Protein AF-A0A0Q4SBB3-F1 (afdb_monomer_lite)

Structure (mmCIF, N/CA/C/O backbone):
data_AF-A0A0Q4SBB3-F1
#
_entry.id   AF-A0A0Q4SBB3-F1
#
loop_
_atom_site.group_PDB
_atom_site.id
_atom_site.type_symbol
_atom_site.label_atom_id
_atom_site.label_alt_id
_atom_site.label_comp_id
_atom_site.label_asym_id
_atom_site.label_entity_id
_atom_site.label_seq_id
_atom_site.pdbx_PDB_ins_code
_atom_site.Cartn_x
_atom_site.Cartn_y
_atom_site.Cartn_z
_atom_site.occupancy
_atom_site.B_iso_or_equiv
_atom_site.auth_seq_id
_atom_site.auth_comp_id
_atom_site.auth_asym_id
_atom_site.auth_atom_id
_atom_site.pdbx_PDB_model_num
ATOM 1 N N . MET A 1 1 ? 2.431 8.510 -10.163 1.00 35.75 1 MET A N 1
ATOM 2 C CA . MET A 1 1 ? 3.341 8.426 -11.313 1.00 35.75 1 MET A CA 1
ATOM 3 C C . MET A 1 1 ? 2.530 8.841 -12.512 1.00 35.75 1 MET A C 1
ATOM 5 O O . MET A 1 1 ? 1.530 8.193 -12.786 1.00 35.75 1 MET A O 1
ATOM 9 N N . SER A 1 2 ? 2.864 9.993 -13.086 1.00 33.38 2 SER A N 1
ATOM 10 C CA . SER A 1 2 ? 2.432 10.360 -14.432 1.00 33.38 2 SER A CA 1
ATOM 11 C C . SER A 1 2 ? 2.907 9.271 -15.390 1.00 33.38 2 SER A C 1
ATOM 13 O O . SER A 1 2 ? 3.999 8.734 -15.191 1.00 33.38 2 SER A O 1
ATOM 15 N N . ASP A 1 3 ? 2.054 8.892 -16.339 1.00 43.03 3 ASP A N 1
ATOM 16 C CA . ASP A 1 3 ? 2.371 7.899 -17.361 1.00 43.03 3 ASP A CA 1
ATOM 17 C C . ASP A 1 3 ? 3.711 8.258 -18.010 1.00 43.03 3 ASP A C 1
ATOM 19 O O . ASP A 1 3 ? 3.854 9.349 -18.558 1.00 43.03 3 ASP A O 1
ATOM 23 N N . ILE A 1 4 ? 4.697 7.362 -17.897 1.00 54.06 4 ILE A N 1
ATOM 24 C CA . ILE A 1 4 ? 5.952 7.5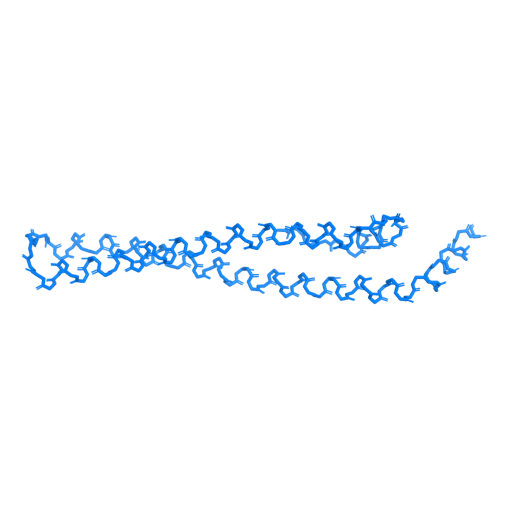00 -18.638 1.00 54.06 4 ILE A CA 1
ATOM 25 C C . ILE A 1 4 ? 5.562 7.438 -20.110 1.00 54.06 4 ILE A C 1
ATOM 27 O O . ILE A 1 4 ? 4.979 6.449 -20.568 1.00 54.06 4 ILE A O 1
ATOM 31 N N . SER A 1 5 ? 5.813 8.525 -20.826 1.00 57.94 5 SER A N 1
ATOM 32 C CA . SER A 1 5 ? 5.438 8.639 -22.227 1.00 57.94 5 SER A CA 1
ATOM 33 C C . SER A 1 5 ? 6.270 7.673 -23.074 1.00 57.94 5 SER A C 1
ATOM 35 O O . SER A 1 5 ? 7.423 7.368 -22.769 1.00 57.94 5 SER A O 1
ATOM 37 N N . ILE A 1 6 ? 5.692 7.172 -24.169 1.00 54.84 6 ILE A N 1
ATOM 38 C CA . ILE A 1 6 ? 6.403 6.270 -25.093 1.00 54.84 6 ILE A CA 1
ATOM 39 C C . ILE A 1 6 ? 7.673 6.945 -25.644 1.00 54.84 6 ILE A C 1
ATOM 41 O O . ILE A 1 6 ? 8.664 6.260 -25.878 1.00 54.84 6 ILE A O 1
ATOM 45 N N . SER A 1 7 ? 7.681 8.277 -25.787 1.00 51.31 7 SER A N 1
ATOM 46 C CA . SER A 1 7 ? 8.882 9.029 -26.165 1.00 51.31 7 SER A CA 1
ATOM 47 C C . SER A 1 7 ? 9.970 8.968 -25.095 1.00 51.31 7 SER A C 1
ATOM 49 O O . SER A 1 7 ? 11.109 8.691 -25.439 1.00 51.31 7 SER A O 1
ATOM 51 N N . GLU A 1 8 ? 9.632 9.121 -23.810 1.00 59.66 8 GLU A N 1
ATOM 52 C CA . GLU A 1 8 ? 10.609 8.991 -22.715 1.00 59.66 8 GLU A CA 1
ATOM 53 C C . GLU A 1 8 ? 11.179 7.570 -22.626 1.00 59.66 8 GLU A C 1
ATOM 55 O O . GLU A 1 8 ? 12.354 7.404 -22.322 1.00 59.66 8 GLU A O 1
ATOM 60 N N . LEU A 1 9 ? 10.380 6.540 -22.936 1.00 59.66 9 LEU A N 1
ATOM 61 C CA . LEU A 1 9 ? 10.855 5.152 -23.033 1.00 59.66 9 LEU A CA 1
ATOM 62 C C . LEU A 1 9 ? 11.831 4.939 -24.196 1.00 59.66 9 LEU A C 1
ATOM 64 O O . LEU A 1 9 ? 12.790 4.180 -24.059 1.00 59.66 9 LEU A O 1
ATOM 68 N N . ILE A 1 10 ? 11.588 5.589 -25.337 1.00 56.25 10 ILE A N 1
ATOM 69 C CA . ILE A 1 10 ? 12.465 5.528 -26.513 1.00 56.25 10 ILE A CA 1
ATOM 70 C C . ILE A 1 10 ? 13.755 6.315 -26.268 1.00 56.25 10 ILE A C 1
ATOM 72 O O . ILE A 1 10 ? 14.820 5.837 -26.660 1.00 56.25 10 ILE A O 1
ATOM 76 N N . ASP A 1 11 ? 13.684 7.464 -25.596 1.00 60.88 11 ASP A N 1
ATOM 77 C CA . ASP A 1 11 ? 14.859 8.240 -25.195 1.00 60.88 11 ASP A CA 1
ATOM 78 C C . ASP A 1 11 ? 15.708 7.455 -24.188 1.00 60.88 11 ASP A C 1
ATOM 80 O O . ASP A 1 11 ? 16.902 7.280 -24.424 1.00 60.88 11 ASP A O 1
ATOM 84 N N . LEU A 1 12 ? 15.094 6.836 -23.169 1.00 59.03 12 LEU A N 1
ATOM 85 C CA . LEU A 1 12 ? 15.800 5.959 -22.223 1.00 59.03 12 LEU A CA 1
ATOM 86 C C . LEU A 1 12 ? 16.458 4.743 -22.895 1.00 59.03 12 LEU A C 1
ATOM 88 O O . LEU A 1 12 ? 17.488 4.265 -22.430 1.00 59.03 12 LEU A O 1
ATOM 92 N N . ALA A 1 13 ? 15.841 4.195 -23.947 1.00 57.53 13 ALA A N 1
ATOM 93 C CA . ALA A 1 13 ? 16.386 3.067 -24.706 1.00 57.53 13 ALA A CA 1
ATOM 94 C C . ALA A 1 13 ? 17.455 3.489 -25.733 1.00 57.53 13 ALA A C 1
ATOM 96 O O . ALA A 1 13 ? 18.221 2.646 -26.210 1.00 57.53 13 ALA A O 1
ATOM 97 N N . SER A 1 14 ? 17.469 4.772 -26.109 1.00 54.28 14 SER A N 1
ATOM 98 C CA . SER A 1 14 ? 18.401 5.360 -27.074 1.00 54.28 14 SER A CA 1
ATOM 99 C C . SER A 1 14 ? 19.659 5.903 -26.410 1.00 54.28 14 SER A C 1
ATOM 101 O O . SER A 1 14 ? 20.721 5.859 -27.029 1.00 54.28 14 SER A O 1
ATOM 103 N N . GLU A 1 15 ? 19.556 6.405 -25.179 1.00 58.62 15 GLU A N 1
ATOM 104 C CA . GLU A 1 15 ? 20.723 6.722 -24.366 1.00 58.62 15 GLU A CA 1
ATOM 105 C C . GLU A 1 15 ? 21.440 5.411 -24.006 1.00 58.62 15 GLU A C 1
ATOM 107 O O . GLU A 1 15 ? 20.839 4.477 -23.476 1.00 58.62 15 GLU A O 1
ATOM 112 N N . ASP A 1 16 ? 22.734 5.321 -24.321 1.00 52.94 16 ASP A N 1
ATOM 113 C CA . ASP A 1 16 ? 23.628 4.204 -23.973 1.00 52.94 16 ASP A CA 1
ATOM 114 C C . ASP A 1 16 ? 23.920 4.194 -22.455 1.00 52.94 16 ASP A C 1
ATOM 116 O O . ASP A 1 16 ? 25.062 4.175 -22.005 1.00 52.94 16 ASP A O 1
ATOM 120 N N . ILE A 1 17 ? 22.873 4.275 -21.632 1.00 58.69 17 ILE A N 1
ATOM 121 C CA . ILE A 1 17 ? 22.974 4.147 -20.185 1.00 58.69 17 ILE A CA 1
ATOM 122 C C . ILE A 1 17 ? 23.106 2.650 -19.903 1.00 58.69 17 ILE A C 1
ATOM 124 O O . ILE A 1 17 ? 22.105 1.929 -19.798 1.00 58.69 17 ILE A O 1
ATOM 128 N N . GLU A 1 18 ? 24.352 2.182 -19.777 1.00 54.78 18 GLU A N 1
ATOM 129 C CA . GLU A 1 18 ? 24.665 1.050 -18.899 1.00 54.78 18 GLU A CA 1
ATOM 130 C C . GLU A 1 18 ? 23.865 1.282 -17.600 1.00 54.78 18 GLU A C 1
ATOM 132 O O . GLU A 1 18 ? 24.027 2.314 -16.952 1.00 54.78 18 GLU A O 1
ATOM 137 N N . ASP A 1 19 ? 22.902 0.402 -17.302 1.00 61.94 19 ASP A N 1
ATOM 138 C CA . ASP A 1 19 ? 22.046 0.406 -16.096 1.00 61.94 19 ASP A CA 1
ATOM 139 C C . ASP A 1 19 ? 20.724 1.202 -16.083 1.00 61.94 19 ASP A C 1
ATOM 141 O O . ASP A 1 19 ? 20.124 1.381 -15.019 1.00 61.94 19 ASP A O 1
ATOM 145 N N . ALA A 1 20 ? 20.155 1.610 -17.227 1.00 64.38 20 ALA A N 1
ATOM 146 C CA . ALA A 1 20 ? 18.800 2.205 -17.234 1.00 64.38 20 ALA A CA 1
ATOM 147 C C . ALA A 1 20 ? 17.729 1.279 -16.607 1.00 64.38 20 ALA A C 1
ATOM 149 O O . ALA A 1 20 ? 16.860 1.713 -15.851 1.00 64.38 20 ALA A O 1
ATOM 150 N N . GLU A 1 21 ? 17.815 -0.019 -16.894 1.00 67.06 21 GLU A N 1
ATOM 151 C CA . GLU A 1 21 ? 16.889 -1.044 -16.397 1.00 67.06 21 GLU A CA 1
ATOM 152 C C . GLU A 1 21 ? 17.061 -1.299 -14.892 1.00 67.06 21 GLU A C 1
ATOM 154 O O . GLU A 1 21 ? 16.078 -1.460 -14.162 1.00 67.06 21 GLU A O 1
ATOM 159 N N . GLU A 1 22 ? 18.303 -1.253 -14.411 1.00 72.56 22 GLU A N 1
ATOM 160 C CA . GLU A 1 22 ? 18.635 -1.408 -12.996 1.00 72.56 22 GLU A CA 1
ATOM 161 C C . GLU A 1 22 ? 18.137 -0.210 -12.178 1.00 72.56 22 GLU A C 1
ATOM 163 O O . GLU A 1 22 ? 17.469 -0.396 -11.162 1.00 72.56 22 GLU A O 1
ATOM 168 N N . LYS A 1 23 ? 18.322 1.025 -12.666 1.00 71.81 23 LYS A N 1
ATOM 169 C CA . LYS A 1 23 ? 17.803 2.236 -12.002 1.00 71.81 23 LYS A CA 1
ATOM 170 C C . LYS A 1 23 ? 16.278 2.257 -11.897 1.00 71.81 23 LYS A C 1
ATOM 172 O O . LYS A 1 23 ? 15.732 2.645 -10.858 1.00 71.81 23 LYS A O 1
ATOM 177 N N . VAL A 1 24 ? 15.571 1.843 -12.952 1.00 74.00 24 VAL A N 1
ATOM 178 C CA . VAL A 1 24 ? 14.099 1.754 -12.941 1.00 74.00 24 VAL A CA 1
ATOM 179 C C . VAL A 1 24 ? 13.635 0.681 -11.953 1.00 74.00 24 VAL A C 1
ATOM 181 O O . VAL A 1 24 ? 12.679 0.906 -11.208 1.00 74.00 24 VAL A O 1
ATOM 184 N N . THR A 1 25 ? 14.346 -0.445 -11.885 1.00 78.12 25 THR A N 1
ATOM 185 C CA . THR A 1 25 ? 14.084 -1.524 -10.921 1.00 78.12 25 THR A CA 1
ATOM 186 C C . THR A 1 25 ? 14.301 -1.066 -9.485 1.00 78.12 25 THR A C 1
ATOM 188 O O . THR A 1 25 ? 13.381 -1.159 -8.678 1.00 78.12 25 THR A O 1
ATOM 191 N N . GLN A 1 26 ? 15.443 -0.450 -9.185 1.00 79.44 26 GLN A N 1
ATOM 192 C CA . GLN A 1 26 ? 15.762 0.062 -7.853 1.00 79.44 26 GLN A CA 1
ATOM 193 C C . GLN A 1 26 ? 14.752 1.118 -7.376 1.00 79.44 26 GLN A C 1
ATOM 195 O O . GLN A 1 26 ? 14.322 1.120 -6.221 1.00 79.44 26 GLN A O 1
ATOM 200 N N . THR A 1 27 ? 14.327 2.013 -8.273 1.00 77.06 27 THR A N 1
ATOM 201 C CA . THR A 1 27 ? 13.316 3.035 -7.958 1.00 77.06 27 THR A CA 1
ATOM 202 C C . THR A 1 27 ? 11.962 2.397 -7.642 1.00 77.06 27 THR A C 1
ATOM 204 O O . THR A 1 27 ? 11.275 2.816 -6.703 1.00 77.06 27 THR A O 1
ATOM 207 N N . PHE A 1 28 ? 11.574 1.375 -8.410 1.00 82.88 28 PHE A N 1
ATOM 208 C CA . PHE A 1 28 ? 10.348 0.627 -8.166 1.00 82.88 28 PHE A CA 1
ATOM 209 C C . PHE A 1 28 ? 10.407 -0.145 -6.845 1.00 82.88 28 PHE A C 1
ATOM 211 O O . PHE A 1 28 ? 9.457 -0.054 -6.071 1.00 82.88 28 PHE A O 1
ATOM 218 N N . GLU A 1 29 ? 11.506 -0.841 -6.555 1.00 84.00 29 GLU A N 1
ATOM 219 C CA . GLU A 1 29 ? 11.707 -1.571 -5.297 1.00 84.00 29 GLU A CA 1
ATOM 220 C C . GLU A 1 29 ? 11.596 -0.641 -4.090 1.00 84.00 29 GLU A C 1
ATOM 222 O O . GLU A 1 29 ? 10.811 -0.902 -3.179 1.00 84.00 29 GLU A O 1
ATOM 227 N N . TRP A 1 30 ? 12.274 0.510 -4.122 1.00 84.88 30 TRP A N 1
ATOM 228 C CA . TRP A 1 30 ? 12.180 1.506 -3.054 1.00 84.88 30 TRP A CA 1
ATOM 229 C C . TRP A 1 30 ? 10.740 1.989 -2.832 1.00 84.88 30 TRP A C 1
ATOM 231 O O . TRP A 1 30 ? 10.263 2.088 -1.694 1.00 84.88 30 TRP A O 1
ATOM 241 N N . TYR A 1 31 ? 10.017 2.281 -3.919 1.00 82.69 31 TYR A N 1
ATOM 242 C CA . TYR A 1 31 ? 8.618 2.698 -3.845 1.00 82.69 31 TYR A CA 1
ATOM 243 C C . TYR A 1 31 ? 7.719 1.577 -3.309 1.00 82.69 31 TYR A C 1
ATOM 245 O O . TYR A 1 31 ? 6.833 1.826 -2.479 1.00 82.69 31 TYR A O 1
ATOM 253 N N . TYR A 1 32 ? 7.945 0.351 -3.776 1.00 85.56 32 TYR A N 1
ATOM 254 C CA . TYR A 1 32 ? 7.195 -0.833 -3.396 1.00 85.56 32 TYR A CA 1
ATOM 255 C C . TYR A 1 32 ? 7.369 -1.141 -1.911 1.00 85.56 32 TYR A C 1
ATOM 257 O O . TYR A 1 32 ? 6.369 -1.289 -1.204 1.00 85.56 32 TYR A O 1
ATOM 265 N N . ASP A 1 33 ? 8.602 -1.149 -1.412 1.00 87.81 33 ASP A N 1
ATOM 266 C CA . ASP A 1 33 ? 8.912 -1.421 -0.010 1.00 87.81 33 ASP A CA 1
ATOM 267 C C . ASP A 1 33 ? 8.314 -0.365 0.911 1.00 87.81 33 ASP A C 1
ATOM 269 O O . ASP A 1 33 ? 7.619 -0.688 1.881 1.00 87.81 33 ASP A O 1
ATOM 273 N N . ARG A 1 34 ? 8.488 0.915 0.572 1.00 85.44 34 ARG A N 1
ATOM 274 C CA . ARG A 1 34 ? 7.935 2.019 1.362 1.00 85.44 34 ARG A CA 1
ATOM 275 C C . ARG A 1 34 ? 6.408 1.977 1.416 1.00 85.44 34 ARG A C 1
ATOM 277 O O . ARG A 1 34 ? 5.800 2.191 2.474 1.00 85.44 34 ARG A O 1
ATOM 284 N N . THR A 1 35 ? 5.770 1.684 0.287 1.00 84.56 35 THR A N 1
ATOM 285 C CA . THR A 1 35 ? 4.309 1.581 0.209 1.00 84.56 35 THR A CA 1
ATOM 286 C C . THR A 1 35 ? 3.810 0.349 0.961 1.00 84.56 35 THR A C 1
ATOM 288 O O . THR A 1 35 ? 2.853 0.448 1.726 1.00 84.56 35 THR A O 1
ATOM 291 N N . THR A 1 36 ? 4.500 -0.786 0.836 1.00 87.44 36 THR A N 1
ATOM 292 C CA . THR A 1 36 ? 4.186 -2.032 1.548 1.00 87.44 36 THR A CA 1
ATOM 293 C C . THR A 1 36 ? 4.311 -1.867 3.057 1.00 87.44 36 THR A C 1
ATOM 295 O O . THR A 1 36 ? 3.435 -2.318 3.794 1.00 87.44 36 THR A O 1
ATOM 298 N N . MET A 1 37 ? 5.350 -1.180 3.535 1.00 90.31 37 MET A N 1
ATOM 299 C CA . MET A 1 37 ? 5.516 -0.867 4.955 1.00 90.31 37 MET A CA 1
ATOM 300 C C . MET A 1 37 ? 4.343 -0.027 5.476 1.00 90.31 37 MET A C 1
ATOM 302 O O . MET A 1 37 ? 3.778 -0.332 6.526 1.00 90.31 37 MET A O 1
ATOM 306 N N . THR A 1 38 ? 3.914 0.973 4.703 1.00 85.94 38 THR A N 1
ATOM 307 C CA . THR A 1 38 ? 2.756 1.816 5.040 1.00 85.94 38 THR A CA 1
ATOM 308 C C . THR A 1 38 ? 1.454 1.008 5.073 1.00 85.94 38 THR A C 1
ATOM 310 O O . THR A 1 38 ? 0.654 1.157 5.997 1.00 85.94 38 THR A O 1
ATOM 313 N N . ILE A 1 39 ? 1.240 0.112 4.104 1.00 88.31 39 ILE A N 1
ATOM 314 C CA . ILE A 1 39 ? 0.068 -0.776 4.055 1.00 88.31 39 ILE A CA 1
ATOM 315 C C . ILE A 1 39 ? 0.053 -1.706 5.272 1.00 88.31 39 ILE A C 1
ATOM 317 O O . ILE A 1 39 ? -0.945 -1.768 5.985 1.00 88.31 39 ILE A O 1
ATOM 321 N N . LYS A 1 40 ? 1.167 -2.392 5.554 1.00 89.75 40 LYS A N 1
ATOM 322 C CA . LYS A 1 40 ? 1.276 -3.297 6.709 1.00 89.75 40 LYS A CA 1
ATOM 323 C C . LYS A 1 40 ? 1.033 -2.556 8.024 1.00 89.75 40 LYS A C 1
ATOM 325 O O . LYS A 1 40 ? 0.295 -3.056 8.867 1.00 89.75 40 LYS A O 1
ATOM 330 N N . GLY A 1 41 ? 1.597 -1.356 8.174 1.00 88.81 41 GLY A N 1
ATOM 331 C CA . GLY A 1 41 ? 1.405 -0.517 9.357 1.00 88.81 41 GLY A CA 1
ATOM 332 C C . GLY A 1 41 ? -0.048 -0.078 9.546 1.00 88.81 41 GLY A C 1
ATOM 333 O O . GLY A 1 41 ? -0.604 -0.237 10.628 1.00 88.81 41 GLY A O 1
ATOM 334 N N . THR A 1 42 ? -0.688 0.426 8.489 1.00 89.94 42 THR A N 1
ATOM 335 C CA . THR A 1 42 ? -2.082 0.909 8.544 1.00 89.94 42 THR A CA 1
ATOM 336 C C . THR A 1 42 ? -3.086 -0.220 8.775 1.00 89.94 42 THR A C 1
ATOM 338 O O . THR A 1 42 ? -3.955 -0.097 9.639 1.00 89.94 42 THR A O 1
ATOM 341 N N . ILE A 1 43 ? -2.939 -1.352 8.079 1.00 88.75 43 ILE A N 1
ATOM 342 C CA . ILE A 1 43 ? -3.792 -2.530 8.287 1.00 88.75 43 ILE A CA 1
ATOM 343 C C . ILE A 1 43 ? -3.578 -3.099 9.695 1.00 88.75 43 ILE A C 1
ATOM 345 O O . ILE A 1 43 ? -4.556 -3.323 10.408 1.00 88.75 43 ILE A O 1
ATOM 349 N N . GLY A 1 44 ? -2.325 -3.269 10.130 1.00 89.81 44 GLY A N 1
ATOM 350 C CA . GLY A 1 44 ? -1.994 -3.774 11.465 1.00 89.81 44 GLY A CA 1
ATOM 351 C C . GLY A 1 44 ? -2.531 -2.889 12.594 1.00 89.81 44 GLY A C 1
ATOM 352 O O . GLY A 1 44 ? -3.122 -3.397 13.549 1.00 89.81 44 GLY A O 1
ATOM 353 N N . ALA A 1 45 ? -2.406 -1.566 12.461 1.00 89.00 45 ALA A N 1
ATOM 354 C CA . ALA A 1 45 ? -2.986 -0.609 13.400 1.00 89.00 45 ALA A CA 1
ATOM 355 C C . ALA A 1 45 ? -4.519 -0.714 13.446 1.00 89.00 45 ALA A C 1
ATOM 357 O O . ALA A 1 45 ? -5.094 -0.776 14.532 1.00 89.00 45 ALA A O 1
ATOM 358 N N . SER A 1 46 ? -5.181 -0.807 12.286 1.00 90.25 46 SER A N 1
ATOM 359 C CA . SER A 1 46 ? -6.640 -0.956 12.229 1.00 90.25 46 SER A CA 1
ATOM 360 C C . SER A 1 46 ? -7.119 -2.256 12.883 1.00 90.25 46 SER A C 1
ATOM 362 O O . SER A 1 46 ? -8.052 -2.233 13.681 1.00 90.25 46 SER A O 1
ATOM 364 N N . ALA A 1 47 ? -6.440 -3.378 12.624 1.00 89.38 47 ALA A N 1
ATOM 365 C CA . ALA A 1 47 ? -6.770 -4.670 13.215 1.00 89.38 47 ALA A CA 1
ATOM 366 C C . ALA A 1 47 ? -6.589 -4.642 14.737 1.00 89.38 47 ALA A C 1
ATOM 368 O O . ALA A 1 47 ? -7.448 -5.126 15.471 1.00 89.38 47 ALA A O 1
ATOM 369 N N . SER A 1 48 ? -5.510 -4.015 15.213 1.00 92.50 48 SER A N 1
ATOM 370 C CA . SER A 1 48 ? -5.233 -3.872 16.645 1.00 92.50 48 SER A CA 1
ATOM 371 C C . SER A 1 48 ? -6.310 -3.043 17.348 1.00 92.50 48 SER A C 1
ATOM 373 O O . SER A 1 48 ? -6.773 -3.429 18.419 1.00 92.50 48 SER A O 1
ATOM 375 N N . LEU A 1 49 ? -6.758 -1.943 16.730 1.00 89.19 49 LEU A N 1
ATOM 376 C CA . LEU A 1 49 ? -7.854 -1.121 17.250 1.00 89.19 49 LEU A CA 1
ATOM 377 C C . LEU A 1 49 ? -9.180 -1.887 17.292 1.00 89.19 49 LEU A C 1
ATOM 379 O O . LEU A 1 49 ? -9.871 -1.844 18.306 1.00 89.19 49 LEU A O 1
ATOM 383 N N . ILE A 1 50 ? -9.518 -2.634 16.237 1.00 89.69 50 ILE A N 1
ATOM 384 C CA . ILE A 1 50 ? -10.742 -3.450 16.195 1.00 89.69 50 ILE A CA 1
ATOM 385 C C . ILE A 1 50 ? -10.721 -4.515 17.297 1.00 89.69 50 ILE A C 1
ATOM 387 O O . ILE A 1 50 ? -11.705 -4.677 18.016 1.00 89.69 50 ILE A O 1
ATOM 391 N N . VAL A 1 51 ? -9.597 -5.216 17.464 1.00 90.56 51 VAL A N 1
ATOM 392 C CA . VAL A 1 51 ? -9.439 -6.246 18.501 1.00 90.56 51 VAL A CA 1
ATOM 393 C C . VAL A 1 51 ? -9.525 -5.634 19.900 1.00 90.56 51 VAL A C 1
ATOM 395 O O . VAL A 1 51 ? -10.227 -6.171 20.755 1.00 90.56 51 VAL A O 1
ATOM 398 N N . ALA A 1 52 ? -8.877 -4.491 20.136 1.00 89.06 52 ALA A N 1
ATOM 399 C CA . ALA A 1 52 ? -8.957 -3.786 21.412 1.00 89.06 52 ALA A CA 1
ATOM 400 C C . ALA A 1 52 ? -10.395 -3.346 21.740 1.00 89.06 52 ALA A C 1
ATOM 402 O O . ALA A 1 52 ? -10.847 -3.522 22.873 1.00 89.06 52 ALA A O 1
ATOM 403 N N . LEU A 1 53 ? -11.139 -2.839 20.750 1.00 86.62 53 LEU A N 1
ATOM 404 C CA . LEU A 1 53 ? -12.553 -2.488 20.907 1.00 86.62 53 LEU A CA 1
ATOM 405 C C . LEU A 1 53 ? -13.419 -3.712 21.210 1.00 86.62 53 LEU A C 1
ATOM 407 O O . LEU A 1 53 ? -14.263 -3.647 22.099 1.00 86.62 53 LEU A O 1
ATOM 411 N N . ALA A 1 54 ? -13.188 -4.833 20.523 1.00 87.44 54 ALA A N 1
ATOM 412 C CA . ALA A 1 54 ? -13.910 -6.075 20.777 1.00 87.44 54 ALA A CA 1
ATOM 413 C C . ALA A 1 54 ? -13.677 -6.571 22.213 1.00 87.44 54 ALA A C 1
ATOM 415 O O . ALA A 1 54 ? -14.633 -6.867 22.928 1.00 87.44 54 ALA A O 1
ATOM 416 N N . ILE A 1 55 ? -12.419 -6.599 22.667 1.00 88.00 55 ILE A N 1
ATOM 417 C CA . ILE A 1 55 ? -12.062 -6.989 24.038 1.00 88.00 55 ILE A CA 1
ATOM 418 C C . ILE A 1 55 ? -12.733 -6.063 25.060 1.00 88.00 55 ILE A C 1
ATOM 420 O O . ILE A 1 55 ? -13.317 -6.545 26.029 1.00 88.00 55 ILE A O 1
ATOM 424 N N . SER A 1 56 ? -12.676 -4.750 24.828 1.00 84.81 56 SER A N 1
ATOM 425 C CA . SER A 1 56 ? -13.298 -3.736 25.686 1.00 84.81 56 SER A CA 1
ATOM 426 C C . SER A 1 56 ? -14.813 -3.934 25.812 1.00 84.81 56 SER A C 1
ATOM 428 O O . SER A 1 56 ? -15.346 -3.939 26.923 1.00 84.81 56 SER A O 1
ATOM 430 N N . TYR A 1 57 ? -15.494 -4.191 24.690 1.00 82.88 57 TYR A N 1
ATOM 431 C CA . TYR A 1 57 ? -16.933 -4.454 24.656 1.00 82.88 57 TYR A CA 1
ATOM 432 C C . TYR A 1 57 ? -17.312 -5.710 25.455 1.00 82.88 57 TYR A C 1
ATOM 434 O O . TYR A 1 57 ? -18.221 -5.665 26.282 1.00 82.88 57 TYR A O 1
ATOM 442 N N . PHE A 1 58 ? -16.591 -6.822 25.266 1.00 84.06 58 PHE A N 1
ATOM 443 C CA . PHE A 1 58 ? -16.898 -8.081 25.956 1.00 84.06 58 PHE A CA 1
ATOM 444 C C . PHE A 1 58 ? -16.579 -8.058 27.448 1.00 84.06 58 PHE A C 1
ATOM 446 O O . PHE A 1 58 ? -17.302 -8.664 28.236 1.00 84.06 58 PHE A O 1
ATOM 453 N N . LYS A 1 59 ? -15.505 -7.375 27.851 1.00 83.88 59 LYS A N 1
ATOM 454 C CA . LYS A 1 59 ? -15.116 -7.303 29.261 1.00 83.88 59 LYS A CA 1
ATOM 455 C C . LYS A 1 59 ? -15.990 -6.355 30.087 1.00 83.88 59 LYS A C 1
ATOM 457 O O . LYS A 1 59 ? -15.875 -6.380 31.307 1.00 83.88 59 LYS A O 1
ATOM 462 N N . GLN A 1 60 ? -16.827 -5.524 29.452 1.00 70.88 60 GLN A N 1
ATOM 463 C CA . GLN A 1 60 ? -17.609 -4.457 30.102 1.00 70.88 60 GLN A CA 1
ATOM 464 C C . GLN A 1 60 ? -16.772 -3.570 31.050 1.00 70.88 60 GLN A C 1
ATOM 466 O O . GLN A 1 60 ? -17.310 -2.906 31.934 1.00 70.88 60 GLN A O 1
ATOM 471 N N . GLU A 1 61 ? -15.444 -3.536 30.872 1.00 63.06 61 GLU A N 1
ATOM 472 C CA . GLU A 1 61 ? -14.510 -2.812 31.750 1.00 63.06 61 GLU A CA 1
ATOM 473 C C . GLU A 1 61 ? -14.707 -1.290 31.653 1.00 63.06 61 GLU A C 1
ATOM 475 O O . GLU A 1 61 ? -14.298 -0.535 32.534 1.00 63.06 61 GLU A O 1
ATOM 480 N N . PHE A 1 62 ? -15.394 -0.837 30.606 1.00 62.69 62 PHE A N 1
ATOM 481 C CA . PHE A 1 62 ? -15.653 0.558 30.318 1.00 62.69 62 PHE A CA 1
ATOM 482 C C . PHE A 1 62 ? -17.144 0.877 30.462 1.00 62.69 62 PHE A C 1
ATOM 484 O O . PHE A 1 62 ? -17.978 0.349 29.731 1.00 62.69 62 PHE A O 1
ATOM 491 N N . LYS A 1 63 ? -17.481 1.832 31.342 1.00 67.00 63 LYS A N 1
ATOM 492 C CA . LYS A 1 63 ? -18.797 2.508 31.383 1.00 67.00 63 LYS A CA 1
ATOM 493 C C . LYS A 1 63 ? -18.960 3.487 30.209 1.00 67.00 63 LYS A C 1
ATOM 495 O O . LYS A 1 63 ? -19.390 4.621 30.391 1.00 67.00 63 LYS A O 1
ATOM 500 N N . VAL A 1 64 ? -18.510 3.088 29.029 1.00 64.56 64 VAL A N 1
ATOM 501 C CA . VAL A 1 64 ? -18.487 3.920 27.828 1.00 64.56 64 VAL A CA 1
ATOM 502 C C . VAL A 1 64 ? -19.798 3.690 27.094 1.00 64.56 64 VAL A C 1
ATOM 504 O O . VAL A 1 64 ? -20.253 2.555 26.950 1.00 64.56 64 VAL A O 1
ATOM 507 N N . SER A 1 65 ? -20.441 4.779 26.682 1.00 76.50 65 SER A N 1
ATOM 508 C CA . SER A 1 65 ? -21.716 4.709 25.970 1.00 76.50 65 SER A CA 1
ATOM 509 C C . SER A 1 65 ? -21.514 4.017 24.620 1.00 76.50 65 SER A C 1
ATOM 511 O O . SER A 1 65 ? -20.503 4.242 23.956 1.00 76.50 65 SER A O 1
ATOM 513 N N . GLU A 1 66 ? -22.483 3.228 24.149 1.00 77.25 66 GLU A N 1
ATOM 514 C CA . GLU A 1 66 ? -22.406 2.563 22.833 1.00 77.25 66 GLU A CA 1
ATOM 515 C C . GLU A 1 66 ? -22.098 3.552 21.694 1.00 77.25 66 GLU A C 1
ATOM 517 O O . GLU A 1 66 ? -21.416 3.221 20.727 1.00 77.25 66 GLU A O 1
ATOM 522 N N . LYS A 1 67 ? -22.533 4.809 21.844 1.00 80.19 67 LYS A N 1
ATOM 523 C CA . LYS A 1 67 ? -22.263 5.895 20.893 1.00 80.19 67 LYS A CA 1
ATOM 524 C C . LYS A 1 67 ? -20.794 6.316 20.852 1.00 80.19 67 LYS A C 1
ATOM 526 O O . LYS A 1 67 ? -20.306 6.711 19.799 1.00 80.19 67 LYS A O 1
ATOM 531 N N . GLU A 1 68 ? -20.086 6.230 21.972 1.00 82.38 68 GLU A N 1
ATOM 532 C CA . GLU A 1 68 ? -18.666 6.581 22.066 1.00 82.38 68 GLU A CA 1
ATOM 533 C C . GLU A 1 68 ? -17.780 5.488 21.454 1.00 82.38 68 GLU A C 1
ATOM 535 O O . GLU A 1 68 ? -16.722 5.804 20.919 1.00 82.38 68 GLU A O 1
ATOM 540 N N . LEU A 1 69 ? -18.242 4.228 21.428 1.00 82.38 69 LEU A N 1
ATOM 541 C CA . LEU A 1 69 ? -17.571 3.117 20.735 1.00 82.38 69 LEU A CA 1
ATOM 542 C C . LEU A 1 69 ? -17.657 3.218 19.202 1.00 82.38 69 LEU A C 1
ATOM 544 O O . LEU A 1 69 ? -16.791 2.687 18.503 1.00 82.38 69 LEU A O 1
ATOM 548 N N . LEU A 1 70 ? -18.648 3.935 18.661 1.00 84.88 70 LEU A N 1
ATOM 549 C CA . LEU A 1 70 ? -18.780 4.139 17.213 1.00 84.88 70 LEU A CA 1
ATOM 550 C C . LEU A 1 70 ? -17.651 4.997 16.631 1.00 84.88 70 LEU A C 1
ATOM 552 O O . LEU A 1 70 ? -17.242 4.769 15.495 1.00 84.88 70 LEU A O 1
ATOM 556 N N . ILE A 1 71 ? -17.122 5.956 17.396 1.00 87.38 71 ILE A N 1
ATOM 557 C CA . ILE A 1 71 ? -16.045 6.852 16.949 1.00 87.38 71 ILE A CA 1
ATOM 558 C C . ILE A 1 71 ? -14.761 6.069 16.617 1.00 87.38 71 ILE A C 1
ATOM 560 O O . ILE A 1 71 ? -14.303 6.139 15.472 1.00 87.38 71 ILE 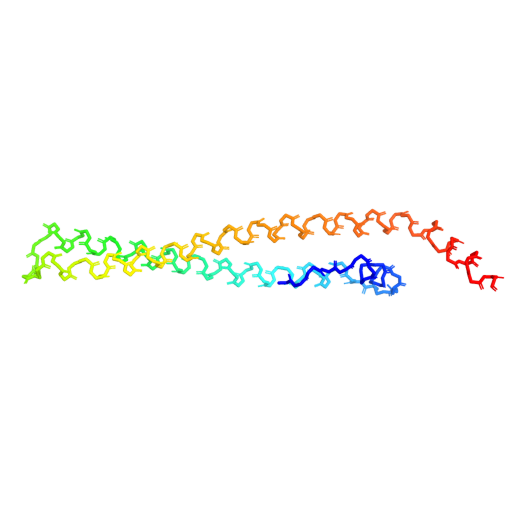A O 1
ATOM 564 N N . PRO A 1 72 ? -14.165 5.294 17.547 1.00 87.81 72 PRO A N 1
ATOM 565 C CA . PRO A 1 72 ? -12.958 4.530 17.256 1.00 87.81 72 PRO A CA 1
ATOM 566 C C . PRO A 1 72 ? -13.221 3.401 16.250 1.00 87.81 72 PRO A C 1
ATOM 568 O O . PRO A 1 72 ? -12.332 3.083 15.458 1.00 87.81 72 PRO A O 1
ATOM 571 N N . LEU A 1 73 ? -14.436 2.839 16.207 1.00 87.38 73 LEU A N 1
ATOM 572 C CA . LEU A 1 73 ? -14.826 1.874 15.177 1.00 87.38 73 LEU A CA 1
ATOM 573 C C . LEU A 1 73 ? -14.772 2.509 13.778 1.00 87.38 73 LEU A C 1
ATOM 575 O O . LEU A 1 73 ? -14.146 1.961 12.871 1.00 87.38 73 LEU A O 1
ATOM 579 N N . PHE A 1 74 ? -15.367 3.691 13.612 1.00 90.94 74 PHE A N 1
ATOM 580 C CA . PHE A 1 74 ? -15.361 4.430 12.353 1.00 90.94 74 PHE A CA 1
ATOM 581 C C . PHE A 1 74 ? -13.937 4.790 11.910 1.00 90.94 74 PHE A C 1
ATOM 583 O O . PHE A 1 74 ? -13.568 4.547 10.761 1.00 90.94 74 PHE A O 1
ATOM 590 N N . PHE A 1 75 ? -13.095 5.275 12.830 1.00 89.56 75 PHE A N 1
ATOM 591 C CA . PHE A 1 75 ? -11.677 5.537 12.550 1.00 89.56 75 PHE A CA 1
ATOM 592 C C . PHE A 1 75 ? -10.911 4.279 12.130 1.00 89.56 75 PHE A C 1
ATOM 594 O O . PHE A 1 75 ? -10.087 4.331 11.213 1.00 89.56 75 PHE A O 1
ATOM 601 N N . SER A 1 76 ? -11.195 3.141 12.762 1.00 88.50 76 SER A N 1
ATOM 602 C CA . SER A 1 76 ? -10.566 1.864 12.415 1.00 88.50 76 SER A CA 1
ATOM 603 C C . SER A 1 76 ? -10.949 1.422 11.004 1.00 88.50 76 SER A C 1
ATOM 605 O O . SER A 1 76 ? -10.078 1.047 10.221 1.00 88.50 76 SER A O 1
ATOM 607 N N . ILE A 1 77 ? -12.231 1.540 10.647 1.00 91.12 77 ILE A N 1
ATOM 608 C CA . ILE A 1 77 ? -12.738 1.212 9.308 1.00 91.12 77 ILE A CA 1
ATOM 609 C C . ILE A 1 77 ? -12.136 2.141 8.250 1.00 91.12 77 ILE A C 1
ATOM 611 O O . ILE A 1 77 ? -11.708 1.667 7.196 1.00 91.12 77 ILE A O 1
ATOM 615 N N . LEU A 1 78 ? -12.054 3.449 8.518 1.00 92.19 78 LEU A N 1
ATOM 616 C CA . LEU A 1 78 ? -11.417 4.404 7.607 1.00 92.19 78 LEU A CA 1
ATOM 617 C C . LEU A 1 78 ? -9.935 4.080 7.391 1.00 92.19 78 LEU A C 1
ATOM 619 O O . LEU A 1 78 ? -9.462 4.071 6.255 1.00 92.19 78 LEU A O 1
ATOM 623 N N . THR A 1 79 ? -9.215 3.762 8.467 1.00 90.38 79 THR A N 1
ATOM 624 C CA . THR A 1 79 ? -7.791 3.405 8.406 1.00 90.38 79 THR A CA 1
ATOM 625 C C . THR A 1 79 ? -7.577 2.113 7.619 1.00 90.38 79 THR A C 1
ATOM 627 O O . THR A 1 79 ? -6.708 2.058 6.747 1.00 90.38 79 THR A O 1
ATOM 630 N N . ALA A 1 80 ? -8.407 1.094 7.864 1.00 87.75 80 ALA A N 1
ATOM 631 C CA . ALA A 1 80 ? -8.388 -0.151 7.104 1.00 87.75 80 ALA A CA 1
ATOM 632 C C . ALA A 1 80 ? -8.662 0.107 5.615 1.00 87.75 80 ALA A C 1
ATOM 634 O O . ALA A 1 80 ? -7.902 -0.340 4.758 1.00 87.75 80 ALA A O 1
ATOM 635 N N . SER A 1 81 ? -9.702 0.888 5.305 1.00 91.44 81 SER A N 1
ATOM 636 C CA . SER A 1 81 ? -10.087 1.237 3.931 1.00 91.44 81 SER A CA 1
ATOM 637 C C . SER A 1 81 ? -8.961 1.953 3.188 1.00 91.44 81 SER A C 1
ATOM 639 O O . SER A 1 81 ? -8.688 1.640 2.030 1.00 91.44 81 SER A O 1
ATOM 641 N N . PHE A 1 82 ? -8.254 2.866 3.858 1.00 89.31 82 PHE A N 1
ATOM 642 C CA . PHE A 1 82 ? -7.081 3.530 3.296 1.00 89.31 82 PHE A CA 1
ATOM 643 C C . PHE A 1 82 ? -5.932 2.548 3.010 1.00 89.31 82 PHE A C 1
ATOM 645 O O . PHE A 1 82 ? -5.340 2.594 1.929 1.00 89.31 82 PHE A O 1
ATOM 652 N N . GLY A 1 83 ? -5.647 1.629 3.939 1.00 86.12 83 GLY A N 1
ATOM 653 C CA . GLY A 1 83 ? -4.652 0.569 3.746 1.00 86.12 83 GLY A CA 1
ATOM 654 C C . GLY A 1 83 ? -4.983 -0.332 2.551 1.00 86.12 83 GLY A C 1
ATOM 655 O O . GLY A 1 83 ? -4.131 -0.561 1.689 1.00 86.12 83 GLY A O 1
ATOM 656 N N . PHE A 1 84 ? -6.243 -0.763 2.434 1.00 90.00 84 PHE A N 1
ATOM 657 C CA . PHE A 1 84 ? -6.724 -1.540 1.288 1.00 90.00 84 PHE A CA 1
ATOM 658 C C . PHE A 1 84 ? -6.638 -0.757 -0.022 1.00 90.00 84 PHE A C 1
ATOM 660 O O . PHE A 1 84 ? -6.131 -1.280 -1.013 1.00 90.00 84 PHE A O 1
ATOM 667 N N . TYR A 1 85 ? -7.060 0.509 -0.041 1.00 90.81 85 TYR A N 1
ATOM 668 C CA . TYR A 1 85 ? -6.937 1.368 -1.220 1.00 90.81 85 TYR A CA 1
ATOM 669 C C . TYR A 1 85 ? -5.484 1.454 -1.709 1.00 90.81 85 TYR A C 1
ATOM 671 O O . TYR A 1 85 ? -5.210 1.286 -2.901 1.00 90.81 85 TYR A O 1
ATOM 679 N N . LYS A 1 86 ? -4.531 1.641 -0.788 1.00 84.88 86 LYS A N 1
ATOM 680 C CA . LYS A 1 86 ? -3.099 1.650 -1.110 1.00 84.88 86 LYS A CA 1
ATOM 681 C C . LYS A 1 86 ? -2.610 0.308 -1.646 1.00 84.88 86 LYS A C 1
ATOM 683 O O . LYS A 1 86 ? -1.816 0.299 -2.583 1.00 84.88 86 LYS A O 1
ATOM 688 N N . MET A 1 87 ? -3.117 -0.807 -1.127 1.00 86.62 87 MET A N 1
ATOM 689 C CA . MET A 1 87 ? -2.804 -2.146 -1.632 1.00 86.62 87 MET A CA 1
ATOM 690 C C . MET A 1 87 ? -3.297 -2.363 -3.071 1.00 86.62 87 MET A C 1
ATOM 692 O O . MET A 1 87 ? -2.555 -2.884 -3.911 1.00 86.62 87 MET A O 1
ATOM 696 N N . PHE A 1 88 ? -4.511 -1.906 -3.394 1.00 86.81 88 PHE A N 1
ATOM 697 C CA . PHE A 1 88 ? -5.033 -1.947 -4.763 1.00 86.81 88 PHE A CA 1
ATOM 698 C C . PHE A 1 88 ? -4.216 -1.066 -5.712 1.00 86.81 88 PHE A C 1
ATOM 700 O O . PHE A 1 88 ? -3.862 -1.498 -6.812 1.00 86.81 88 PHE A O 1
ATOM 707 N N . GLN A 1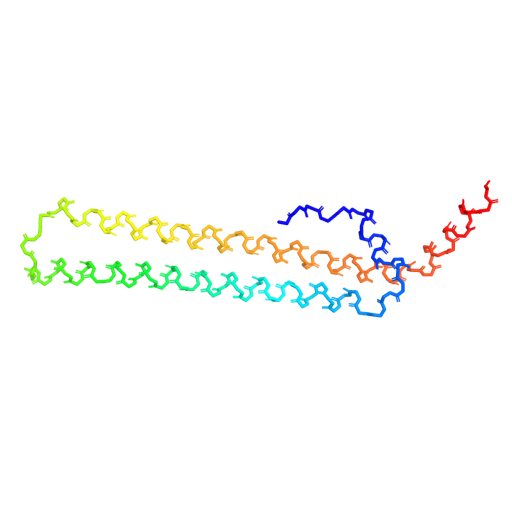 89 ? -3.873 0.150 -5.279 1.00 85.12 89 GLN A N 1
ATOM 708 C CA . GLN A 1 89 ? -3.031 1.062 -6.049 1.00 85.12 89 GLN A CA 1
ATOM 709 C C . GLN A 1 89 ? -1.651 0.450 -6.327 1.00 85.12 89 GLN A C 1
ATOM 711 O O . GLN A 1 89 ? -1.203 0.465 -7.473 1.00 85.12 89 GLN A O 1
ATOM 716 N N . LEU A 1 90 ? -1.012 -0.138 -5.312 1.00 84.62 90 LEU A N 1
ATOM 717 C CA . LEU A 1 90 ? 0.286 -0.795 -5.451 1.00 84.62 90 LEU A CA 1
ATOM 718 C C . LEU A 1 90 ? 0.223 -1.940 -6.466 1.00 84.62 90 LEU A C 1
ATOM 720 O O . LEU A 1 90 ? 1.030 -1.986 -7.386 1.00 84.62 90 LEU A O 1
ATOM 724 N N . SER A 1 91 ? -0.803 -2.790 -6.375 1.00 81.31 91 SER A N 1
ATOM 725 C CA . SER A 1 91 ? -1.012 -3.900 -7.316 1.00 81.31 91 SER A CA 1
ATOM 726 C C . SER A 1 91 ? -1.136 -3.431 -8.771 1.00 81.31 91 SER A C 1
ATOM 728 O O . SER A 1 91 ? -0.649 -4.098 -9.686 1.00 81.31 91 SER A O 1
ATOM 730 N N . LYS A 1 92 ? -1.782 -2.281 -9.009 1.00 83.38 92 LYS A N 1
ATOM 731 C CA . LYS A 1 92 ? -1.890 -1.689 -10.350 1.00 83.38 92 LYS A CA 1
ATOM 732 C C . LYS A 1 92 ? -0.530 -1.199 -10.857 1.00 83.38 92 LYS A C 1
ATOM 734 O O . LYS A 1 92 ? -0.181 -1.491 -11.998 1.00 83.38 92 LYS A O 1
ATOM 739 N N . ILE A 1 93 ? 0.236 -0.511 -10.010 1.00 80.00 93 ILE A N 1
ATOM 740 C CA . ILE A 1 93 ? 1.567 0.011 -10.357 1.00 80.00 93 ILE A CA 1
ATOM 741 C C . ILE A 1 93 ? 2.542 -1.138 -10.637 1.00 80.00 93 ILE A C 1
ATOM 743 O O . ILE A 1 93 ? 3.258 -1.087 -11.629 1.00 80.00 93 ILE A O 1
ATOM 747 N N . THR A 1 94 ? 2.517 -2.218 -9.849 1.00 78.50 94 THR A N 1
ATOM 748 C CA . THR A 1 94 ? 3.344 -3.411 -10.095 1.00 78.50 94 THR A CA 1
ATOM 749 C C . THR A 1 94 ? 3.075 -4.018 -11.472 1.00 78.50 94 THR A C 1
ATOM 751 O O . THR A 1 94 ? 4.010 -4.355 -12.192 1.00 78.50 94 THR A O 1
ATOM 754 N N . LYS A 1 95 ? 1.803 -4.117 -11.884 1.00 77.81 95 LYS A N 1
ATOM 755 C CA . LYS A 1 95 ? 1.451 -4.611 -13.226 1.00 77.81 95 LYS A CA 1
ATOM 756 C C . LYS A 1 95 ? 1.980 -3.699 -14.334 1.00 77.81 95 LYS A C 1
ATOM 758 O O . LYS A 1 95 ? 2.480 -4.205 -15.334 1.00 77.81 95 LYS A O 1
ATOM 763 N N . GLN A 1 96 ? 1.877 -2.380 -14.155 1.00 77.81 96 GLN A N 1
ATOM 764 C CA . GLN A 1 96 ? 2.417 -1.402 -15.104 1.00 77.81 96 GLN A CA 1
ATOM 765 C C . GLN A 1 96 ? 3.943 -1.505 -15.195 1.00 77.81 96 GLN A C 1
ATOM 767 O O . GLN A 1 96 ? 4.470 -1.597 -16.294 1.00 77.81 96 GLN A O 1
ATOM 772 N N . TYR A 1 97 ? 4.638 -1.593 -14.060 1.00 79.25 97 TYR A N 1
ATOM 773 C CA . TYR A 1 97 ? 6.089 -1.770 -14.008 1.00 79.25 97 TYR A CA 1
ATOM 774 C C . TYR A 1 97 ? 6.554 -3.034 -14.752 1.00 79.25 97 TYR A C 1
ATOM 776 O O . TYR A 1 97 ? 7.437 -2.947 -15.603 1.00 79.25 97 TYR A O 1
ATOM 784 N N . ILE A 1 98 ? 5.913 -4.188 -14.515 1.00 77.81 98 ILE A N 1
ATOM 785 C CA . ILE A 1 98 ? 6.237 -5.442 -15.222 1.00 77.81 98 ILE A CA 1
ATOM 786 C C . ILE A 1 98 ? 6.047 -5.283 -16.737 1.00 77.81 98 ILE A C 1
ATOM 788 O O . ILE A 1 98 ? 6.877 -5.751 -17.517 1.00 77.81 98 ILE A O 1
ATOM 792 N N . ALA A 1 99 ? 4.967 -4.619 -17.163 1.00 76.62 99 ALA A N 1
ATOM 793 C CA . ALA A 1 99 ? 4.723 -4.355 -18.576 1.00 76.62 99 ALA A CA 1
ATOM 794 C C . ALA A 1 99 ? 5.809 -3.450 -19.177 1.00 76.62 99 ALA A C 1
ATOM 796 O O . ALA A 1 99 ? 6.322 -3.761 -20.249 1.00 76.62 99 ALA A O 1
ATOM 797 N N . THR A 1 100 ? 6.202 -2.386 -18.473 1.00 77.00 100 THR A N 1
ATOM 798 C CA . THR A 1 100 ? 7.238 -1.443 -18.913 1.00 77.00 100 THR A CA 1
ATOM 799 C C . THR A 1 100 ? 8.605 -2.107 -19.050 1.00 77.00 100 THR A C 1
ATOM 801 O O . THR A 1 100 ? 9.246 -1.947 -20.083 1.00 77.00 100 THR A O 1
ATOM 804 N N . ILE A 1 101 ? 9.040 -2.895 -18.062 1.00 76.19 101 ILE A N 1
ATOM 805 C CA . ILE A 1 101 ? 10.325 -3.613 -18.124 1.00 76.19 101 ILE A CA 1
ATOM 806 C C . ILE A 1 101 ? 10.326 -4.638 -19.259 1.00 76.19 101 ILE A C 1
ATOM 808 O O . ILE A 1 101 ? 11.289 -4.721 -20.019 1.00 76.19 101 ILE A O 1
ATOM 812 N N . LYS A 1 102 ? 9.227 -5.383 -19.435 1.00 77.25 102 LYS A N 1
ATOM 813 C CA . LYS A 1 102 ? 9.100 -6.329 -20.549 1.00 77.25 102 LYS A CA 1
ATOM 814 C C . LYS A 1 102 ? 9.218 -5.621 -21.900 1.00 77.25 102 LYS A C 1
ATOM 816 O O . LYS A 1 102 ? 9.943 -6.087 -22.773 1.00 77.25 102 LYS A O 1
ATOM 821 N N . LEU A 1 103 ? 8.540 -4.484 -22.049 1.00 75.62 103 LEU A N 1
ATOM 822 C CA . LEU A 1 103 ? 8.557 -3.686 -23.272 1.00 75.62 103 LEU A CA 1
ATOM 823 C C . LEU A 1 103 ? 9.957 -3.114 -23.536 1.00 75.62 103 LEU A C 1
ATOM 825 O O . LEU A 1 103 ? 10.443 -3.220 -24.656 1.00 75.62 103 LEU A O 1
ATOM 829 N N . LEU A 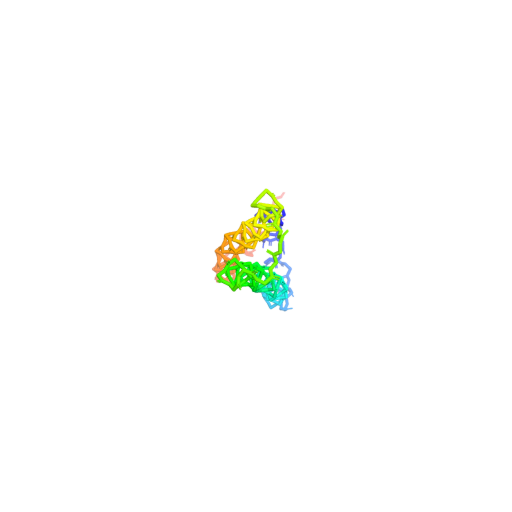1 104 ? 10.641 -2.604 -22.506 1.00 71.62 104 LEU A N 1
ATOM 830 C CA . LEU A 1 104 ? 12.024 -2.122 -22.589 1.00 71.62 104 LEU A CA 1
ATOM 831 C C . LEU A 1 104 ? 13.001 -3.236 -23.010 1.00 71.62 104 LEU A C 1
ATOM 833 O O . LEU A 1 104 ? 13.842 -3.027 -23.886 1.00 71.62 104 LEU A O 1
ATOM 837 N N . SER A 1 105 ? 12.863 -4.431 -22.430 1.00 74.19 105 SER A N 1
ATOM 838 C CA . SER A 1 105 ? 13.666 -5.611 -22.775 1.00 74.19 105 SER A CA 1
ATOM 839 C C . SER A 1 105 ? 13.449 -6.047 -24.228 1.00 74.19 105 SER A C 1
ATOM 841 O O . SER A 1 105 ? 14.408 -6.317 -24.955 1.00 74.19 105 SER A O 1
ATOM 843 N N . ASP A 1 106 ? 12.197 -6.067 -24.688 1.00 76.94 106 ASP A N 1
ATOM 844 C CA . ASP A 1 106 ? 11.870 -6.399 -26.075 1.00 76.94 106 ASP A CA 1
ATOM 845 C C . ASP A 1 106 ? 12.362 -5.316 -27.053 1.00 76.94 106 ASP A C 1
ATOM 847 O O . ASP A 1 106 ? 12.869 -5.645 -28.127 1.00 76.94 106 ASP A O 1
ATOM 851 N N . LEU A 1 107 ? 12.335 -4.036 -26.661 1.00 71.44 107 LEU A N 1
ATOM 852 C CA . LEU A 1 107 ? 12.903 -2.937 -27.449 1.00 71.44 107 LEU A CA 1
ATOM 853 C C . LEU A 1 107 ? 14.425 -3.071 -27.603 1.00 71.44 107 LEU A C 1
ATOM 855 O O . LEU A 1 107 ? 14.945 -2.919 -28.709 1.00 71.44 107 LEU A O 1
ATOM 859 N N . LYS A 1 108 ? 15.141 -3.433 -26.528 1.00 68.25 108 LYS A N 1
ATOM 860 C CA . LYS A 1 108 ? 16.587 -3.718 -26.576 1.00 68.25 108 LYS A CA 1
ATOM 861 C C . LYS A 1 108 ? 16.929 -4.847 -27.557 1.00 68.25 108 LYS A C 1
ATOM 863 O O . LYS A 1 108 ? 17.964 -4.772 -28.212 1.00 68.25 108 LYS A O 1
ATOM 868 N N . LYS A 1 109 ? 16.071 -5.863 -27.721 1.00 72.12 109 LYS A N 1
ATOM 869 C CA . LYS A 1 109 ? 16.286 -6.940 -28.715 1.00 72.12 109 LYS A CA 1
ATOM 870 C C . LYS A 1 109 ? 16.160 -6.446 -30.158 1.00 72.12 109 LYS A C 1
ATOM 872 O O . LYS A 1 109 ? 16.829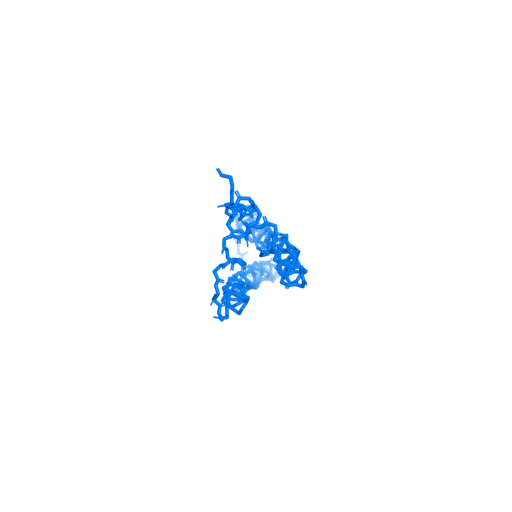 -6.969 -31.043 1.00 72.12 109 LYS A O 1
ATOM 877 N N . ILE A 1 110 ? 15.318 -5.440 -30.392 1.00 71.94 110 ILE A N 1
ATOM 878 C CA . ILE A 1 110 ? 15.062 -4.845 -31.715 1.00 71.94 110 ILE A CA 1
ATOM 879 C C . ILE A 1 110 ? 15.991 -3.638 -31.972 1.00 71.94 110 ILE A C 1
ATOM 881 O O . ILE A 1 110 ? 16.049 -3.115 -33.083 1.00 71.94 110 ILE A O 1
ATOM 885 N N . ARG A 1 111 ? 16.805 -3.241 -30.982 1.00 65.38 111 ARG A N 1
ATOM 886 C CA . ARG A 1 111 ? 17.812 -2.168 -31.055 1.00 65.38 111 ARG A CA 1
ATOM 887 C C . ARG A 1 111 ? 18.625 -2.116 -32.361 1.00 65.38 111 ARG A C 1
ATOM 889 O O . ARG A 1 111 ? 18.709 -1.016 -32.905 1.00 65.38 111 ARG A O 1
ATOM 896 N N . PRO A 1 112 ? 19.174 -3.222 -32.919 1.00 62.88 112 PRO A N 1
ATOM 897 C CA . PRO A 1 112 ? 19.926 -3.154 -34.178 1.00 62.88 112 PRO A CA 1
ATOM 898 C C . PRO A 1 112 ? 19.071 -2.756 -35.392 1.00 62.88 112 PRO A C 1
ATOM 900 O O . PRO A 1 112 ? 19.603 -2.221 -36.355 1.00 62.88 112 PRO A O 1
ATOM 903 N N . PHE A 1 113 ? 17.753 -2.974 -35.356 1.00 62.94 113 PHE A N 1
ATOM 904 C CA . PHE A 1 113 ? 16.832 -2.516 -36.401 1.00 62.94 113 PHE A CA 1
ATOM 905 C C . PHE A 1 113 ? 16.406 -1.058 -36.190 1.00 62.94 113 PHE A C 1
ATOM 907 O O . PHE A 1 113 ? 16.256 -0.313 -37.157 1.00 62.94 113 PHE A O 1
ATOM 914 N N . LEU A 1 114 ? 16.245 -0.630 -34.934 1.00 60.97 114 LEU A N 1
ATOM 915 C CA . LEU A 1 114 ? 15.896 0.752 -34.585 1.00 60.97 114 LEU A CA 1
ATOM 916 C C . LEU A 1 114 ? 17.027 1.739 -34.903 1.00 60.97 114 LEU A C 1
ATOM 918 O O . LEU A 1 114 ? 16.759 2.817 -35.432 1.00 60.97 114 LEU A O 1
ATOM 922 N N . SER A 1 115 ? 18.285 1.374 -34.636 1.00 62.25 115 SER A N 1
ATOM 923 C CA . SER A 1 115 ? 19.440 2.199 -35.013 1.00 62.25 115 SER A CA 1
ATOM 924 C C . SER A 1 115 ? 19.553 2.364 -36.533 1.00 62.25 115 SER A C 1
ATOM 926 O O . SER A 1 115 ? 19.836 3.460 -37.012 1.00 62.25 115 SER A O 1
ATOM 928 N N . LEU A 1 116 ? 19.249 1.303 -37.286 1.00 60.41 116 LEU A N 1
ATOM 929 C CA . LEU A 1 116 ? 19.275 1.277 -38.750 1.00 60.41 116 LEU A CA 1
ATOM 930 C C . LEU A 1 116 ? 18.155 2.145 -39.354 1.00 60.41 116 LEU A C 1
ATOM 932 O O . LEU A 1 116 ? 18.392 2.924 -40.274 1.00 60.41 116 LEU A O 1
ATOM 936 N N . TYR A 1 117 ? 16.954 2.104 -38.773 1.00 60.75 117 TYR A N 1
ATOM 937 C CA . TYR A 1 117 ? 15.841 2.973 -39.166 1.00 60.75 117 TYR A CA 1
ATOM 938 C C . TYR A 1 117 ? 16.115 4.456 -38.856 1.00 60.75 117 TYR A C 1
ATOM 940 O O . TYR A 1 117 ? 15.851 5.322 -39.687 1.00 60.75 117 TYR A O 1
ATOM 948 N N . ARG A 1 118 ? 16.718 4.761 -37.697 1.00 57.81 118 ARG A N 1
ATOM 949 C CA . ARG A 1 118 ? 17.102 6.134 -37.317 1.00 57.81 118 ARG A CA 1
ATOM 950 C C . ARG A 1 118 ? 18.206 6.702 -38.213 1.00 57.81 118 ARG A C 1
ATOM 952 O O . ARG A 1 118 ? 18.169 7.888 -38.522 1.00 57.81 118 ARG A O 1
ATOM 959 N N . SER A 1 119 ? 19.156 5.877 -38.665 1.00 59.25 119 SER A N 1
ATOM 960 C CA . SER A 1 119 ? 20.176 6.319 -39.628 1.00 59.25 119 SER A CA 1
ATOM 961 C C . SER A 1 119 ? 19.606 6.640 -41.010 1.00 59.25 119 SER A C 1
ATOM 963 O O . SER A 1 119 ? 20.115 7.540 -41.666 1.00 59.25 119 SER A O 1
ATOM 965 N N . ILE A 1 120 ? 18.541 5.946 -41.426 1.00 59.28 120 ILE A N 1
ATOM 966 C CA . ILE A 1 120 ? 17.850 6.209 -42.696 1.00 59.28 120 ILE A CA 1
ATOM 967 C C . ILE A 1 120 ? 17.022 7.501 -42.601 1.00 59.28 120 ILE A C 1
ATOM 969 O O . ILE A 1 120 ? 17.029 8.296 -43.528 1.00 59.28 120 ILE A O 1
ATOM 973 N N . LEU A 1 121 ? 16.360 7.749 -41.466 1.00 57.41 121 LEU A N 1
ATOM 974 C CA . LEU A 1 121 ? 15.550 8.957 -41.233 1.00 57.41 121 LEU A CA 1
ATOM 975 C C . LEU A 1 121 ? 16.357 10.253 -41.061 1.00 57.41 121 LEU A C 1
ATOM 977 O O . LEU A 1 121 ? 15.819 11.323 -41.300 1.00 57.41 121 LEU A O 1
ATOM 981 N N . ASN A 1 122 ? 17.619 10.167 -40.633 1.00 55.31 122 ASN A N 1
ATOM 982 C CA . ASN A 1 122 ? 18.527 11.317 -40.512 1.00 55.31 122 ASN A CA 1
ATOM 983 C C . ASN A 1 122 ? 19.348 11.579 -41.795 1.00 55.31 122 ASN A C 1
ATOM 985 O O . ASN A 1 122 ? 20.271 12.394 -41.763 1.00 55.31 122 ASN A O 1
ATOM 989 N N . GLN A 1 123 ? 19.085 10.844 -42.883 1.00 52.06 123 GLN A N 1
ATOM 990 C CA . GLN A 1 123 ? 19.725 11.040 -44.191 1.00 52.06 123 GLN A CA 1
ATOM 991 C C . GLN A 1 123 ? 18.892 11.877 -45.181 1.00 52.06 123 GLN A C 1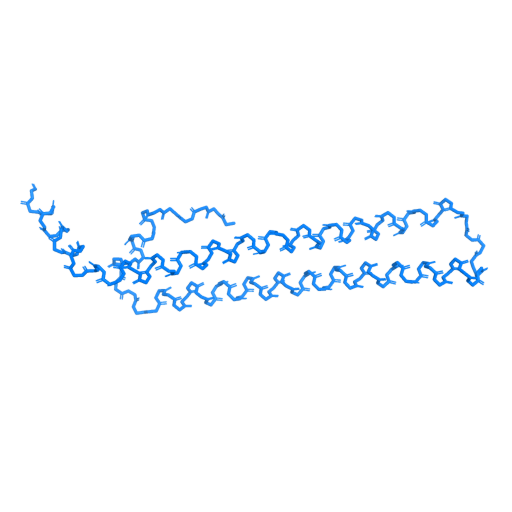
ATOM 993 O O . GLN A 1 123 ? 19.411 12.176 -46.257 1.00 52.06 123 GLN A O 1
ATOM 998 N N . ASP A 1 124 ? 17.676 12.287 -44.805 1.00 43.34 124 ASP A N 1
ATOM 999 C CA . ASP A 1 124 ? 16.872 13.326 -45.478 1.00 43.34 124 ASP A CA 1
ATOM 1000 C C . ASP A 1 124 ? 16.956 14.664 -44.715 1.00 43.34 124 ASP A C 1
ATOM 1002 O O . ASP A 1 124 ? 16.817 15.728 -45.364 1.00 43.34 124 ASP A O 1
#

Sequence (124 aa):
MSDISISELIDLASEDIEDAEEKVTQTFEWYYDRTTMTIKGTIGASASLIVALAISYFKQEFKVSEKELLIPLFFSILTASFGFYKMFQLSKITKQYIATIKLLSDLKKIRPFLSLYRSILNQD

pLDDT: mean 75.23, std 13.86, range [33.38, 92.5]

Secondary structure (DSSP, 8-state):
-PPPPHHHHHHHHHS--TTHHHHHHHHHHHHHHHHHHHHHHHHHHHHHHHHHHHHHHHHT-----HHHHHHHHHHHHHHHHHHHHHHHHHHHHHHHHHHHHHHHHHHHHHHHHHHHHHHHHT--

Foldseek 3Di:
DPPCDVVNLVVLLVPPDPCSLVVLVVVLVVVLVVLVVLLCVLQVVLVVLVVVLVVCVVVVPDPDDPVNSVVSNVVSVVSNVVSVVSVVVNVVVVVVSVVSSVVSVVVNVCVVVVVVVVVVVVVD

Radius of gyration: 24.58 Å; chains: 1; bounding box: 47×21×77 Å